Protein AF-A0A7J7IS62-F1 (afdb_monomer_lite)

Organism: Bugula neritina (NCBI:txid10212)

pLDDT: mean 84.0, std 18.8, range [27.47, 98.25]

InterPro domains:
  IPR001279 Metallo-beta-lactamase [PF12706] (3-73)
  IPR036866 Ribonuclease Z/Hydroxyacylglutathione hydrolase-like [G3DSA:3.60.15.10] (1-93)
  IPR036866 Ribonuclease Z/Hydroxyacylglutathione hydrolase-like [SSF56281] (7-78)

Foldseek 3Di:
DDDPVFFEAEDPWAAADPVLLVQLVPPDDHAEYEAEADLCPPVVPCRGTHDHLVSSVVSCVSNNYLAYDYDNDDPDCNYDDGDVVVVVSVVVRVVSNPDDD

Structure (mmCIF, N/CA/C/O backbone):
data_AF-A0A7J7IS62-F1
#
_entry.id   AF-A0A7J7IS62-F1
#
loop_
_atom_site.group_PDB
_atom_site.id
_atom_site.type_symbol
_atom_site.label_atom_id
_atom_site.label_alt_id
_atom_site.label_comp_id
_atom_site.label_asym_id
_atom_site.label_entity_id
_atom_site.label_seq_id
_atom_site.pdbx_PDB_ins_code
_atom_site.Cartn_x
_atom_site.Cartn_y
_atom_site.Cartn_z
_atom_site.occupancy
_atom_site.B_iso_or_equiv
_atom_site.auth_seq_id
_atom_site.auth_comp_id
_atom_site.auth_asym_id
_atom_site.auth_atom_id
_atom_site.pdbx_PDB_model_num
ATOM 1 N N . MET A 1 1 ? -4.021 -7.971 10.319 1.00 89.31 1 MET A N 1
ATOM 2 C CA . MET A 1 1 ? -3.944 -8.298 11.761 1.00 89.31 1 MET A CA 1
ATOM 3 C C . MET A 1 1 ? -4.940 -7.430 12.516 1.00 89.31 1 MET A C 1
ATOM 5 O O . MET A 1 1 ? -5.015 -6.242 12.226 1.00 89.31 1 MET A O 1
ATOM 9 N N . LYS A 1 2 ? -5.730 -7.995 13.434 1.00 92.06 2 LYS A N 1
ATOM 10 C CA . LYS A 1 2 ? -6.690 -7.230 14.245 1.00 92.06 2 LYS A CA 1
ATOM 11 C C . LYS A 1 2 ? -6.569 -7.603 15.717 1.00 92.06 2 LYS A C 1
ATOM 13 O O . LYS A 1 2 ? -6.434 -8.777 16.043 1.00 92.06 2 LYS A O 1
ATOM 18 N N . SER A 1 3 ? -6.640 -6.595 16.574 1.00 94.31 3 SER A N 1
ATOM 19 C CA . SER A 1 3 ? -6.895 -6.716 18.006 1.00 94.31 3 SER A CA 1
ATOM 20 C C . SER A 1 3 ? -8.267 -6.114 18.328 1.00 94.31 3 SER A C 1
ATOM 22 O O . SER A 1 3 ? -8.981 -5.661 17.434 1.00 94.31 3 SER A O 1
ATOM 24 N N . SER A 1 4 ? -8.639 -6.078 19.608 1.00 93.31 4 SER A N 1
ATOM 25 C CA . SER A 1 4 ? -9.875 -5.422 20.054 1.00 93.31 4 SER A CA 1
ATOM 26 C C . SER A 1 4 ? -9.878 -3.902 19.857 1.00 93.31 4 SER A C 1
ATOM 28 O O . SER A 1 4 ? -10.948 -3.302 19.874 1.00 93.31 4 SER A O 1
ATOM 30 N N . LYS A 1 5 ? -8.704 -3.274 19.692 1.00 94.12 5 LYS A N 1
ATOM 31 C CA . LYS A 1 5 ? -8.557 -1.811 19.600 1.00 94.12 5 LYS A CA 1
ATOM 32 C C . LYS A 1 5 ? -7.932 -1.322 18.300 1.00 94.12 5 LYS A C 1
ATOM 34 O O . LYS A 1 5 ? -8.113 -0.158 17.968 1.00 94.12 5 LYS A O 1
ATOM 39 N N . HIS A 1 6 ? -7.178 -2.174 17.604 1.00 95.69 6 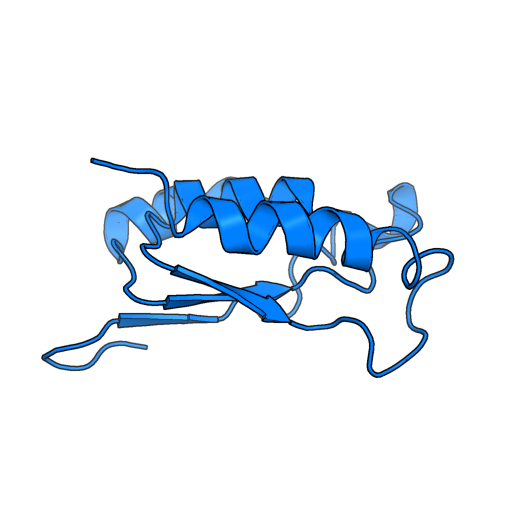HIS A N 1
ATOM 40 C CA . HIS A 1 6 ? -6.389 -1.764 16.447 1.00 95.69 6 HIS A CA 1
ATOM 41 C C . HIS A 1 6 ? -6.434 -2.782 15.316 1.00 95.69 6 HIS A C 1
ATOM 43 O O . HIS A 1 6 ? -6.519 -3.994 15.525 1.00 95.69 6 HIS A O 1
ATOM 49 N N . SER A 1 7 ? -6.301 -2.273 14.103 1.00 97.38 7 SER A N 1
ATOM 50 C CA . SER A 1 7 ? -6.323 -3.021 12.860 1.00 97.38 7 SER A CA 1
ATOM 51 C C . SER A 1 7 ? -5.177 -2.571 11.961 1.00 97.38 7 SER A C 1
ATOM 53 O O . SER A 1 7 ? -5.016 -1.391 11.661 1.00 97.38 7 SER A O 1
ATOM 55 N N . ILE A 1 8 ? -4.356 -3.533 11.548 1.00 97.25 8 ILE A N 1
ATOM 56 C CA . ILE A 1 8 ? -3.176 -3.288 10.721 1.00 97.25 8 ILE A CA 1
ATOM 57 C C . ILE A 1 8 ? -3.246 -4.170 9.485 1.00 97.25 8 ILE A C 1
ATOM 59 O O . ILE A 1 8 ? -3.537 -5.370 9.589 1.00 97.25 8 ILE A O 1
ATOM 63 N N . TRP A 1 9 ? -2.935 -3.596 8.331 1.00 98.06 9 TRP A N 1
ATOM 64 C CA . TRP A 1 9 ? -2.744 -4.336 7.092 1.00 98.06 9 TRP A CA 1
ATOM 65 C C . TRP A 1 9 ? -1.290 -4.248 6.622 1.00 98.06 9 TRP A C 1
ATOM 67 O O . TRP A 1 9 ? -0.612 -3.240 6.811 1.00 98.06 9 TRP A O 1
ATOM 77 N N . PHE A 1 10 ? -0.793 -5.338 6.049 1.00 97.62 10 PHE A N 1
ATOM 78 C CA . PHE A 1 10 ? 0.564 -5.445 5.527 1.00 97.62 10 PHE A CA 1
ATOM 79 C C . PHE A 1 10 ? 0.467 -6.012 4.117 1.00 97.62 10 PHE A C 1
ATOM 81 O O . PHE A 1 10 ? -0.095 -7.091 3.939 1.00 97.62 10 PHE A O 1
ATOM 88 N N . SER A 1 11 ? 0.987 -5.265 3.148 1.00 96.38 11 SER A N 1
ATOM 89 C CA . SER A 1 11 ? 0.938 -5.628 1.727 1.00 96.38 11 SER A CA 1
ATOM 90 C C . SER A 1 11 ? 1.745 -6.874 1.399 1.00 96.38 11 SER A C 1
ATOM 92 O O . SER A 1 11 ? 1.276 -7.721 0.644 1.00 96.38 11 SER A O 1
ATOM 94 N N . GLY A 1 12 ? 2.950 -6.977 1.966 1.00 95.38 12 GLY A N 1
ATOM 95 C CA . GLY A 1 12 ? 3.988 -7.809 1.369 1.00 95.38 12 GLY A CA 1
ATOM 96 C C . GLY A 1 12 ? 4.337 -7.318 -0.039 1.00 95.38 12 GLY A C 1
ATOM 97 O O . GLY A 1 12 ? 4.071 -6.167 -0.391 1.00 95.38 12 GLY A O 1
ATOM 98 N N . ASP A 1 13 ? 4.898 -8.211 -0.845 1.00 94.94 13 ASP A N 1
ATOM 99 C CA . ASP A 1 13 ? 5.145 -7.956 -2.262 1.00 94.94 13 ASP A CA 1
ATOM 100 C C . ASP A 1 13 ? 3.897 -8.350 -3.050 1.00 94.94 13 ASP A C 1
ATOM 102 O O . ASP A 1 13 ? 3.403 -9.475 -2.942 1.00 94.94 13 ASP A O 1
ATOM 106 N N . THR A 1 14 ? 3.357 -7.408 -3.814 1.00 96.31 14 TH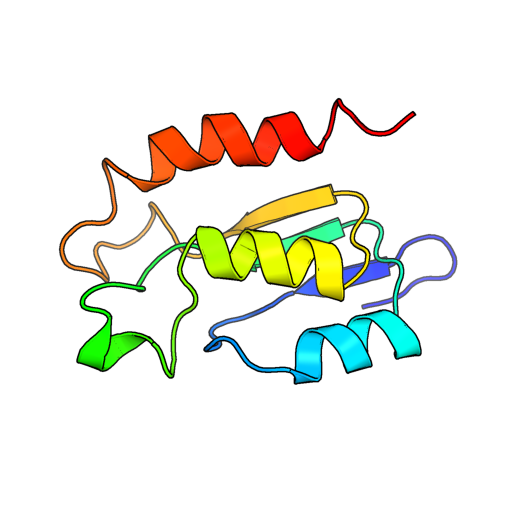R A N 1
ATOM 107 C CA . THR A 1 14 ? 2.150 -7.615 -4.613 1.00 96.31 14 THR A CA 1
ATOM 108 C C . THR A 1 14 ? 2.129 -6.675 -5.808 1.00 96.31 14 THR A C 1
ATOM 110 O O . THR A 1 14 ? 2.639 -5.558 -5.732 1.00 96.31 14 THR A O 1
ATOM 113 N N . GLY A 1 15 ? 1.486 -7.111 -6.894 1.00 96.12 15 GLY A N 1
ATOM 114 C CA . GLY A 1 15 ? 0.997 -6.230 -7.953 1.00 96.12 15 GLY A CA 1
ATOM 115 C C . GLY A 1 15 ? -0.358 -5.613 -7.594 1.00 96.12 15 GLY A C 1
ATOM 116 O O . GLY A 1 15 ? -1.035 -6.066 -6.661 1.00 96.12 15 GLY A O 1
ATOM 117 N N . PHE A 1 16 ? -0.762 -4.578 -8.331 1.00 96.88 16 PHE A N 1
ATOM 118 C CA . PHE A 1 16 ? -2.052 -3.922 -8.124 1.00 96.88 16 PHE A CA 1
ATOM 119 C C . PHE A 1 16 ? -3.207 -4.766 -8.693 1.00 96.88 16 PHE A C 1
ATOM 121 O O . PHE A 1 16 ? -3.106 -5.276 -9.808 1.00 96.88 16 PHE A O 1
ATOM 128 N N . CYS A 1 17 ? -4.312 -4.913 -7.954 1.00 95.81 17 CYS A N 1
ATOM 129 C CA . CYS A 1 17 ? -5.532 -5.571 -8.435 1.00 95.81 17 CYS A CA 1
ATOM 130 C C . CYS A 1 17 ? -6.771 -5.157 -7.620 1.00 95.81 17 CYS A C 1
ATOM 132 O O . CYS A 1 17 ? -6.664 -4.675 -6.497 1.00 95.81 17 CYS A O 1
ATOM 134 N N . GLU A 1 18 ? -7.968 -5.400 -8.157 1.00 94.25 18 GLU A N 1
ATOM 135 C CA . GLU A 1 18 ? -9.253 -4.957 -7.577 1.00 94.25 18 GLU A CA 1
ATOM 136 C C . GLU A 1 18 ? -9.579 -5.573 -6.201 1.00 94.25 18 GLU A C 1
ATOM 138 O O . GLU A 1 18 ? -10.477 -5.119 -5.488 1.00 94.25 18 GLU A O 1
ATOM 143 N N . VAL A 1 19 ? -8.837 -6.602 -5.774 1.00 97.50 19 VAL A N 1
ATOM 144 C CA . VAL A 1 19 ? -9.078 -7.274 -4.490 1.00 97.50 19 VAL A CA 1
ATOM 145 C C . VAL A 1 19 ? -8.897 -6.335 -3.296 1.00 97.50 19 VAL A C 1
ATOM 147 O O . VAL A 1 19 ? -9.505 -6.567 -2.250 1.00 97.50 19 VAL A O 1
ATOM 150 N N . PHE A 1 20 ? -8.092 -5.274 -3.423 1.00 98.19 20 PHE A N 1
ATOM 151 C CA . PHE A 1 20 ? -7.840 -4.342 -2.323 1.00 98.19 20 PHE A CA 1
ATOM 152 C C . PHE A 1 20 ? -9.108 -3.613 -1.885 1.00 98.19 20 PHE A C 1
ATOM 154 O O . PHE A 1 20 ? -9.320 -3.457 -0.681 1.00 98.19 20 PHE A O 1
ATOM 161 N N . GLU A 1 21 ? -10.001 -3.277 -2.817 1.00 97.94 21 GLU A N 1
ATOM 162 C CA . GLU A 1 21 ? -11.296 -2.683 -2.481 1.00 97.94 21 GLU A CA 1
ATOM 163 C C . GLU A 1 21 ? -12.157 -3.686 -1.709 1.00 97.94 21 GLU A C 1
ATOM 165 O O . GLU A 1 21 ? -12.706 -3.374 -0.652 1.00 97.94 21 GLU A O 1
ATOM 170 N N . THR A 1 22 ? -12.198 -4.940 -2.166 1.00 98.25 22 THR A N 1
ATOM 171 C CA . THR A 1 22 ? -12.932 -6.012 -1.476 1.00 98.25 22 THR A CA 1
ATOM 172 C C . THR A 1 22 ? -12.380 -6.254 -0.063 1.00 98.25 22 THR A C 1
ATOM 174 O O . THR A 1 22 ? -13.143 -6.436 0.891 1.00 98.25 22 THR A O 1
ATOM 177 N N . ILE A 1 23 ? -11.053 -6.224 0.110 1.00 98.06 23 ILE A N 1
ATOM 178 C CA . ILE A 1 23 ? -10.397 -6.325 1.422 1.00 98.06 23 ILE A CA 1
ATOM 179 C C . ILE A 1 23 ? -10.801 -5.143 2.301 1.00 98.06 23 ILE A C 1
ATOM 181 O O . ILE A 1 23 ? -11.164 -5.342 3.463 1.00 98.06 23 ILE A O 1
ATOM 185 N N . GLY A 1 24 ? -10.767 -3.927 1.761 1.00 97.69 24 GLY A N 1
ATOM 186 C CA . GLY A 1 24 ? -11.177 -2.727 2.471 1.00 97.69 24 GLY A CA 1
ATOM 187 C C . GLY A 1 24 ? -12.633 -2.776 2.896 1.00 97.69 24 GLY A C 1
ATOM 188 O O . GLY A 1 24 ? -12.922 -2.474 4.050 1.00 97.69 24 GLY A O 1
ATOM 189 N N . GLN A 1 25 ? -13.542 -3.225 2.029 1.00 97.56 25 GLN A N 1
ATOM 190 C CA . GLN A 1 25 ? -14.965 -3.403 2.328 1.00 97.56 25 GLN A CA 1
ATOM 191 C C . GLN A 1 25 ? -15.196 -4.429 3.447 1.00 97.56 25 GLN A C 1
ATOM 193 O O . GLN A 1 25 ? -15.936 -4.153 4.391 1.00 97.56 25 GLN A O 1
ATOM 198 N N . LYS A 1 26 ? -14.531 -5.590 3.374 1.00 97.00 26 LYS A N 1
ATOM 199 C CA . LYS A 1 26 ? -14.753 -6.712 4.298 1.00 97.00 26 LYS A CA 1
ATOM 200 C C . LYS A 1 26 ? -14.038 -6.561 5.640 1.00 97.00 26 LYS A C 1
ATOM 202 O O . LYS A 1 26 ? -14.550 -7.003 6.667 1.00 97.00 26 LYS A O 1
ATOM 207 N N . TYR A 1 27 ? -12.839 -5.986 5.635 1.00 96.69 27 TYR A N 1
ATOM 208 C CA . TYR A 1 27 ? -11.955 -5.969 6.799 1.00 96.69 27 TYR A CA 1
ATOM 209 C C . TYR A 1 27 ? -11.548 -4.565 7.247 1.00 96.69 27 TYR A C 1
ATOM 211 O O . TYR A 1 27 ? -11.136 -4.429 8.399 1.00 96.69 27 TYR A O 1
ATOM 219 N N . GLY A 1 28 ? -11.671 -3.544 6.401 1.00 94.94 28 GLY A N 1
ATOM 220 C CA . GLY A 1 28 ? -11.411 -2.154 6.775 1.00 94.94 28 GLY A CA 1
ATOM 221 C C . GLY A 1 28 ? -12.558 -1.505 7.576 1.00 94.94 28 GLY A C 1
ATOM 222 O O . GLY A 1 28 ? -13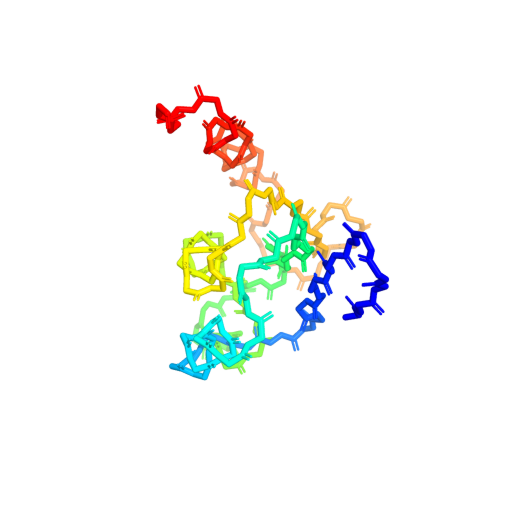.600 -2.134 7.783 1.00 94.94 28 GLY A O 1
ATOM 223 N N . PRO A 1 29 ? -12.395 -0.242 8.014 1.00 96.44 29 PRO A N 1
ATOM 224 C CA . PRO A 1 29 ? -11.188 0.576 7.854 1.00 96.44 29 PRO A CA 1
ATOM 225 C C . PRO A 1 29 ? -10.007 0.038 8.675 1.00 96.44 29 PRO A C 1
ATOM 227 O O . PRO A 1 29 ? -10.210 -0.612 9.702 1.00 96.44 29 PRO A O 1
ATOM 230 N N . PHE A 1 30 ? -8.785 0.287 8.200 1.00 97.25 30 PHE A N 1
ATOM 231 C CA . PHE A 1 30 ? -7.553 -0.065 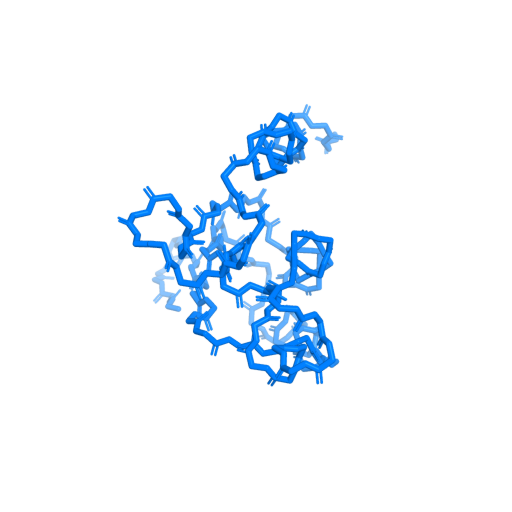8.916 1.00 97.25 30 PHE A CA 1
ATOM 232 C C . PHE A 1 30 ? -6.955 1.165 9.600 1.00 97.25 30 PHE A C 1
ATOM 234 O O . PHE A 1 30 ? -6.920 2.246 9.016 1.00 97.25 30 PHE A O 1
ATOM 241 N N . ASP A 1 31 ? -6.426 1.013 10.813 1.00 96.62 31 ASP A N 1
ATOM 242 C CA . ASP A 1 31 ? -5.749 2.111 11.515 1.00 96.62 31 ASP A CA 1
ATOM 243 C C . ASP A 1 31 ? -4.412 2.461 10.860 1.00 96.62 31 ASP A C 1
ATOM 245 O O . ASP A 1 31 ? -4.040 3.633 10.787 1.00 96.62 31 ASP A O 1
ATOM 249 N N . LEU A 1 32 ? -3.695 1.438 10.391 1.00 95.62 32 LEU A N 1
ATOM 250 C CA . LEU A 1 32 ? -2.397 1.567 9.743 1.00 95.62 32 LEU A CA 1
ATOM 251 C C . LEU A 1 32 ? -2.220 0.500 8.661 1.00 95.62 32 LEU A C 1
ATOM 253 O O . LEU A 1 32 ? -2.450 -0.685 8.905 1.00 95.62 32 LEU A O 1
ATOM 257 N N . SER A 1 33 ? -1.712 0.915 7.506 1.00 97.06 33 SER A N 1
ATOM 258 C CA . SER A 1 33 ? -1.307 0.007 6.432 1.00 97.06 33 SER A CA 1
ATOM 259 C C . SER A 1 33 ? 0.162 0.197 6.067 1.00 97.06 33 SER A C 1
ATOM 261 O O . SER A 1 33 ? 0.605 1.307 5.788 1.00 97.06 33 SER A O 1
ATOM 263 N N . ALA A 1 34 ? 0.930 -0.887 6.065 1.00 96.12 34 ALA A N 1
ATOM 264 C CA . ALA A 1 34 ? 2.299 -0.898 5.562 1.00 96.12 34 ALA A CA 1
ATOM 265 C C . ALA A 1 34 ? 2.288 -1.354 4.094 1.00 96.12 34 ALA A C 1
ATOM 267 O O . ALA A 1 34 ? 1.950 -2.506 3.794 1.00 96.12 34 ALA A O 1
ATOM 268 N N . ILE A 1 35 ? 2.600 -0.432 3.182 1.00 95.81 35 ILE A N 1
ATOM 269 C CA . ILE A 1 35 ? 2.400 -0.596 1.735 1.00 95.81 35 ILE A CA 1
ATOM 270 C C . ILE A 1 35 ? 3.753 -0.507 1.021 1.00 95.81 35 ILE A C 1
ATOM 272 O O . ILE A 1 35 ? 4.486 0.463 1.220 1.00 95.81 35 ILE A O 1
ATOM 276 N N . ALA A 1 36 ? 4.111 -1.530 0.243 1.00 93.06 36 ALA A N 1
ATOM 277 C CA . ALA A 1 36 ? 5.334 -1.535 -0.558 1.00 93.06 36 ALA A CA 1
ATOM 278 C C . ALA A 1 36 ? 5.336 -0.382 -1.577 1.00 93.06 36 ALA A C 1
ATOM 280 O O . ALA A 1 36 ? 4.305 -0.084 -2.170 1.00 93.06 36 ALA A O 1
ATOM 281 N N . ILE A 1 37 ? 6.480 0.286 -1.760 1.00 91.38 37 ILE A N 1
ATOM 282 C CA . ILE A 1 37 ? 6.640 1.387 -2.737 1.00 91.38 37 ILE A CA 1
ATOM 283 C C . ILE A 1 37 ? 7.962 1.319 -3.525 1.00 91.38 37 ILE A C 1
ATOM 285 O O . ILE A 1 37 ? 8.365 2.299 -4.153 1.00 91.38 37 ILE A O 1
ATOM 289 N N . GLY A 1 38 ? 8.662 0.185 -3.462 1.00 88.00 38 GLY A N 1
ATOM 290 C CA . GLY A 1 38 ? 9.926 -0.071 -4.159 1.00 88.00 38 GLY A CA 1
ATOM 291 C C . GLY A 1 38 ? 9.870 -1.338 -5.015 1.00 88.00 38 GLY A C 1
ATOM 292 O O . GLY A 1 38 ? 8.829 -1.986 -5.103 1.00 88.00 38 GLY A O 1
ATOM 293 N N . ALA A 1 39 ? 10.989 -1.671 -5.655 1.00 90.44 39 ALA A N 1
ATOM 294 C CA . ALA A 1 39 ? 11.145 -2.751 -6.637 1.00 90.44 39 ALA A CA 1
ATOM 295 C C . ALA A 1 39 ? 10.152 -2.701 -7.824 1.00 90.44 39 ALA A C 1
ATOM 297 O O . ALA A 1 39 ? 9.859 -3.713 -8.453 1.00 90.44 39 ALA A O 1
ATOM 298 N N . TYR A 1 40 ? 9.625 -1.524 -8.171 1.00 89.81 40 TYR A N 1
ATOM 299 C CA . TYR A 1 40 ? 8.530 -1.389 -9.136 1.00 89.81 40 TYR A CA 1
ATOM 300 C C . TYR A 1 40 ? 8.996 -1.169 -10.581 1.00 89.81 40 TYR A C 1
ATOM 302 O O . TYR A 1 40 ? 8.166 -1.208 -11.491 1.00 89.81 40 TYR A O 1
ATOM 310 N N . CYS A 1 41 ? 10.286 -0.932 -10.832 1.00 89.38 41 CYS A N 1
ATOM 311 C CA . CYS A 1 41 ? 10.812 -0.611 -12.165 1.00 89.38 41 CYS A CA 1
ATOM 312 C C . CYS A 1 41 ? 11.749 -1.693 -12.730 1.00 89.38 41 CYS A C 1
ATOM 314 O O . CYS A 1 41 ? 12.621 -2.170 -12.003 1.00 89.38 41 CYS A O 1
ATOM 316 N N . PRO A 1 42 ? 11.656 -2.011 -14.043 1.00 90.31 42 PRO A N 1
ATOM 317 C CA . PRO A 1 42 ? 10.761 -1.421 -15.052 1.00 90.31 42 PRO A CA 1
ATOM 318 C C . PRO A 1 42 ? 9.329 -2.001 -15.031 1.00 90.31 42 PRO A C 1
ATOM 320 O O . PRO A 1 42 ? 9.138 -3.199 -14.820 1.00 90.31 42 PRO A O 1
ATOM 323 N N . ARG A 1 43 ? 8.307 -1.170 -15.321 1.00 90.38 43 ARG A N 1
ATOM 324 C CA . ARG A 1 43 ? 6.881 -1.552 -15.168 1.00 90.38 43 ARG A CA 1
ATOM 325 C C . ARG A 1 43 ? 6.461 -2.771 -15.988 1.00 90.38 43 ARG A C 1
ATOM 327 O O . ARG A 1 43 ? 5.727 -3.601 -15.471 1.00 90.38 43 ARG A O 1
ATOM 334 N N . TYR A 1 44 ? 6.942 -2.920 -17.223 1.00 92.06 44 TYR A N 1
ATOM 335 C CA . TYR A 1 44 ? 6.555 -4.054 -18.078 1.00 92.06 44 TYR A CA 1
ATOM 336 C C . TYR A 1 44 ? 6.935 -5.421 -17.480 1.00 92.06 44 TYR A C 1
ATOM 338 O O . TYR A 1 44 ? 6.332 -6.430 -17.829 1.00 92.06 44 TYR A O 1
ATOM 346 N N . MET A 1 45 ? 7.939 -5.453 -16.598 1.00 92.56 45 MET A N 1
ATOM 347 C CA . MET A 1 45 ? 8.398 -6.662 -15.918 1.00 92.56 45 MET A CA 1
ATOM 348 C C . MET A 1 45 ? 7.804 -6.771 -14.510 1.00 92.56 45 MET A C 1
ATOM 350 O O . MET A 1 45 ? 7.394 -7.853 -14.095 1.00 92.56 45 MET A O 1
ATOM 354 N N . MET A 1 46 ? 7.744 -5.645 -13.795 1.00 93.38 46 MET A N 1
ATOM 355 C CA . MET A 1 46 ? 7.444 -5.626 -12.364 1.00 93.38 46 MET A CA 1
ATOM 356 C C . MET A 1 46 ? 5.969 -5.399 -12.028 1.00 93.38 46 MET A C 1
ATOM 358 O O . MET A 1 46 ? 5.567 -5.730 -10.923 1.00 93.38 46 MET A O 1
ATOM 362 N N . ALA A 1 47 ? 5.127 -4.886 -12.933 1.00 94.06 47 ALA A N 1
ATOM 363 C CA . ALA A 1 47 ? 3.759 -4.472 -12.580 1.00 94.06 47 ALA A CA 1
ATOM 364 C C . ALA A 1 47 ? 2.883 -5.584 -11.976 1.00 94.06 47 ALA A C 1
ATOM 366 O O . ALA A 1 47 ? 2.058 -5.317 -11.106 1.00 94.06 47 ALA A O 1
ATOM 367 N N . ASN A 1 48 ? 3.100 -6.837 -12.383 1.00 96.00 48 ASN A N 1
ATOM 368 C CA . ASN A 1 48 ? 2.346 -7.977 -11.855 1.00 96.00 48 ASN A CA 1
ATOM 369 C C . ASN A 1 48 ? 2.814 -8.428 -10.457 1.00 96.00 48 ASN A C 1
ATOM 371 O O . ASN A 1 48 ? 2.157 -9.265 -9.844 1.00 96.00 48 ASN A O 1
ATOM 375 N N . GLN A 1 49 ? 3.952 -7.924 -9.973 1.00 95.44 49 GLN A N 1
ATOM 376 C CA . GLN A 1 49 ? 4.637 -8.409 -8.767 1.00 95.44 49 GLN A CA 1
ATOM 377 C C . GLN A 1 49 ? 4.882 -7.298 -7.739 1.00 95.44 49 GLN A C 1
ATOM 379 O O . GLN A 1 49 ? 4.888 -7.571 -6.542 1.00 95.44 49 GLN A O 1
ATOM 384 N N . HIS A 1 50 ? 5.036 -6.056 -8.204 1.00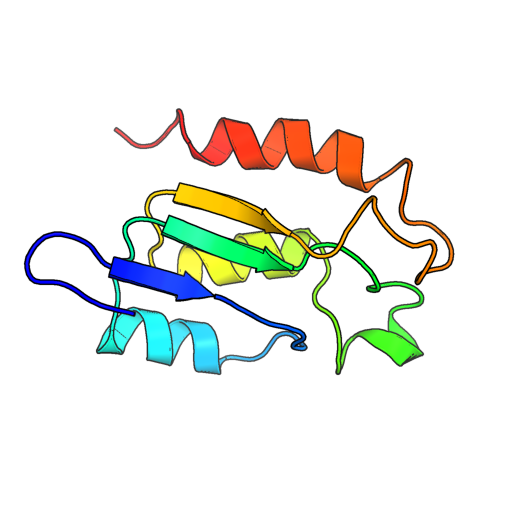 95.19 50 HIS A N 1
ATOM 385 C CA . HIS A 1 50 ? 5.358 -4.890 -7.393 1.00 95.19 50 HIS A CA 1
ATOM 386 C C . HIS A 1 50 ? 4.511 -3.692 -7.798 1.00 95.19 50 HIS A C 1
ATOM 388 O O . HIS A 1 50 ? 4.503 -3.250 -8.956 1.00 95.19 50 HIS A O 1
ATOM 394 N N . ILE A 1 51 ? 3.846 -3.127 -6.801 1.00 94.56 51 ILE A N 1
ATOM 395 C CA . ILE A 1 51 ? 3.130 -1.866 -6.915 1.00 94.56 51 ILE A CA 1
ATOM 396 C C . ILE A 1 51 ? 4.078 -0.671 -7.010 1.00 94.56 51 ILE A C 1
ATOM 398 O O . ILE A 1 51 ? 5.131 -0.642 -6.373 1.00 94.56 51 ILE A O 1
ATOM 402 N N . ASN A 1 52 ? 3.694 0.334 -7.794 1.00 91.38 52 ASN A N 1
ATOM 403 C CA . ASN A 1 52 ? 4.350 1.642 -7.788 1.00 91.38 52 ASN A CA 1
ATOM 404 C C . ASN A 1 52 ? 3.743 2.574 -6.707 1.00 91.38 52 ASN A C 1
ATOM 406 O O . ASN A 1 52 ? 2.727 2.239 -6.089 1.00 91.38 52 ASN A O 1
ATOM 410 N N . PRO A 1 53 ? 4.346 3.749 -6.441 1.00 90.06 53 PRO A N 1
ATOM 411 C CA . PRO A 1 53 ? 3.833 4.684 -5.438 1.00 90.06 53 PRO A CA 1
ATOM 412 C C . PRO A 1 53 ? 2.391 5.162 -5.687 1.00 90.06 53 PRO A C 1
ATOM 414 O O . PRO A 1 53 ? 1.646 5.390 -4.734 1.00 90.06 53 PRO A O 1
ATOM 417 N N . GLU A 1 54 ? 1.968 5.303 -6.942 1.00 90.88 54 GLU A N 1
ATOM 418 C CA . GLU A 1 54 ? 0.608 5.716 -7.301 1.00 90.88 54 GLU A CA 1
ATOM 419 C C . GLU A 1 54 ? -0.427 4.630 -6.981 1.00 90.88 54 GLU A C 1
ATOM 421 O O . GLU A 1 54 ? -1.467 4.911 -6.385 1.00 90.88 54 GLU A O 1
ATOM 426 N N . GLU A 1 55 ? -0.125 3.379 -7.320 1.00 95.00 55 GLU A N 1
ATOM 427 C CA . GLU A 1 55 ? -0.924 2.207 -6.963 1.00 95.00 55 GLU A CA 1
ATOM 428 C C . GLU A 1 55 ? -0.976 2.040 -5.438 1.00 95.00 55 GLU A C 1
ATOM 430 O O . GLU A 1 55 ? -2.036 1.749 -4.890 1.00 95.00 55 GLU A O 1
ATOM 435 N N . ALA A 1 56 ? 0.118 2.312 -4.718 1.00 94.38 56 ALA A N 1
ATOM 436 C CA . ALA A 1 56 ? 0.134 2.294 -3.255 1.00 94.38 56 ALA A CA 1
ATOM 437 C C . ALA A 1 56 ? -0.825 3.330 -2.631 1.00 94.38 56 ALA A C 1
ATOM 439 O O . ALA A 1 56 ? -1.501 3.030 -1.641 1.00 94.38 56 ALA A O 1
ATOM 440 N N . LEU A 1 57 ? -0.939 4.528 -3.220 1.00 93.19 57 LEU A N 1
ATOM 441 C CA . LEU A 1 57 ? -1.934 5.530 -2.813 1.00 93.19 57 LEU A CA 1
ATOM 442 C C . LEU A 1 57 ? -3.366 5.060 -3.088 1.00 93.19 57 LEU A C 1
ATOM 444 O O . LEU A 1 57 ? -4.265 5.338 -2.290 1.00 93.19 57 LEU A O 1
ATOM 448 N N . GLN A 1 58 ? -3.590 4.344 -4.190 1.00 96.00 58 GLN A N 1
ATOM 449 C CA . GLN A 1 58 ? -4.898 3.765 -4.477 1.00 96.00 58 GLN A CA 1
ATOM 450 C C . GLN A 1 58 ? -5.243 2.662 -3.469 1.00 96.00 58 GLN A C 1
ATOM 452 O O . GLN A 1 58 ? -6.309 2.711 -2.864 1.00 96.00 58 GLN A O 1
ATOM 457 N N . ILE A 1 59 ? -4.304 1.763 -3.163 1.00 97.00 59 ILE A N 1
ATOM 458 C CA . ILE A 1 59 ? -4.477 0.719 -2.142 1.00 97.00 59 ILE A CA 1
ATOM 459 C C . ILE A 1 59 ? -4.799 1.324 -0.773 1.00 97.00 59 ILE A C 1
ATOM 461 O O . ILE A 1 59 ? -5.677 0.824 -0.072 1.00 97.00 59 ILE A O 1
ATOM 465 N N . HIS A 1 60 ? -4.136 2.415 -0.378 1.00 95.81 60 HIS A N 1
ATOM 466 C CA . HIS A 1 60 ? -4.462 3.126 0.862 1.00 95.81 60 HIS A CA 1
ATOM 467 C C . HIS A 1 60 ? -5.955 3.499 0.936 1.00 95.81 60 HIS A C 1
ATOM 469 O O . HIS A 1 60 ? -6.599 3.252 1.965 1.00 95.81 60 HIS A O 1
ATOM 475 N N . ARG A 1 61 ? -6.504 4.044 -0.161 1.00 96.56 61 ARG A N 1
ATOM 476 C CA . ARG A 1 61 ? -7.919 4.433 -0.283 1.00 96.56 61 ARG A CA 1
ATOM 477 C C . ARG A 1 61 ? -8.838 3.219 -0.302 1.00 96.56 61 ARG A C 1
ATOM 479 O O . ARG A 1 61 ? -9.798 3.187 0.464 1.00 96.56 61 ARG A O 1
ATOM 486 N N . ASP A 1 62 ? -8.512 2.218 -1.111 1.00 97.88 62 ASP A N 1
ATOM 487 C CA . ASP A 1 62 ? -9.306 1.000 -1.283 1.00 97.88 62 ASP A CA 1
ATOM 488 C C . ASP A 1 62 ? -9.441 0.239 0.036 1.00 97.88 62 ASP A C 1
ATOM 490 O O . ASP A 1 62 ? -10.531 -0.184 0.413 1.00 97.88 62 ASP A O 1
ATOM 494 N N . LEU A 1 63 ? -8.352 0.161 0.807 1.00 97.44 63 LEU A N 1
ATOM 495 C CA . LEU A 1 63 ? -8.333 -0.424 2.147 1.00 97.44 63 LEU A CA 1
ATOM 496 C C . LEU A 1 63 ? -9.046 0.434 3.202 1.00 97.44 63 LEU A C 1
ATOM 498 O O . LEU A 1 63 ? -9.266 -0.039 4.321 1.00 97.44 63 LEU A O 1
ATOM 502 N N . ARG A 1 64 ? -9.403 1.682 2.875 1.00 97.00 64 ARG A N 1
ATOM 503 C CA . ARG A 1 64 ? -9.939 2.681 3.812 1.00 97.00 64 ARG A CA 1
ATOM 504 C C . ARG A 1 64 ? -9.003 2.855 5.010 1.00 97.00 64 ARG A C 1
ATOM 506 O O . ARG A 1 64 ? -9.421 2.797 6.166 1.00 97.00 64 ARG A O 1
ATOM 513 N N . SER A 1 65 ? -7.708 2.966 4.724 1.00 96.25 65 SER A N 1
ATOM 514 C CA . SER A 1 65 ? -6.675 3.075 5.752 1.00 96.25 65 SER A CA 1
ATOM 515 C C . SER A 1 65 ? -6.638 4.494 6.307 1.00 96.25 65 SER A C 1
ATOM 517 O O . SER A 1 65 ? -6.625 5.449 5.543 1.00 96.25 65 SER A O 1
ATOM 519 N N . ARG A 1 66 ? -6.566 4.653 7.629 1.00 94.81 66 ARG A N 1
ATOM 520 C CA . ARG A 1 66 ? -6.403 5.972 8.255 1.00 94.81 66 ARG A CA 1
ATOM 521 C C . ARG A 1 66 ? -4.993 6.515 8.051 1.00 94.81 66 ARG A C 1
ATOM 523 O O . ARG A 1 66 ? -4.817 7.692 7.769 1.00 94.81 66 ARG A O 1
ATOM 530 N N . LEU A 1 67 ? -3.992 5.652 8.211 1.00 93.31 67 LEU A N 1
ATOM 531 C CA . LEU A 1 67 ? -2.579 5.968 8.020 1.00 93.31 67 LEU A CA 1
ATOM 532 C C . LEU A 1 67 ? -1.919 4.916 7.138 1.00 93.31 67 LEU A C 1
ATOM 534 O O . LEU A 1 67 ? -2.325 3.748 7.117 1.00 93.31 67 LEU A O 1
ATOM 538 N N . SER A 1 68 ? -0.857 5.298 6.435 1.00 93.81 68 SER A N 1
ATOM 539 C CA . SER A 1 68 ? 0.001 4.332 5.756 1.00 93.81 68 SER A CA 1
ATOM 540 C C . SER A 1 68 ? 1.471 4.697 5.841 1.00 93.81 68 SER A C 1
ATOM 542 O O . SER A 1 68 ? 1.830 5.869 5.893 1.00 93.81 68 SER A O 1
ATOM 544 N N . VAL A 1 69 ? 2.311 3.667 5.873 1.00 90.88 69 VAL A N 1
ATOM 545 C CA . VAL A 1 69 ? 3.767 3.785 5.861 1.00 90.88 69 VAL A CA 1
ATOM 546 C C . VAL A 1 69 ? 4.317 3.047 4.646 1.00 90.88 69 VAL A C 1
ATOM 548 O O . VAL A 1 69 ? 3.974 1.887 4.407 1.00 90.88 69 VAL A O 1
ATOM 551 N N . GLY A 1 70 ? 5.152 3.738 3.871 1.00 88.88 70 GLY A N 1
ATOM 552 C CA . GLY A 1 70 ? 5.848 3.160 2.727 1.00 88.88 70 GLY A CA 1
ATOM 553 C C . GLY A 1 70 ? 6.960 2.216 3.179 1.00 88.88 70 GLY A C 1
ATOM 554 O O . GLY A 1 70 ? 7.849 2.631 3.923 1.00 88.88 70 GLY A O 1
ATOM 555 N N . ILE A 1 71 ? 6.922 0.968 2.716 1.00 91.00 71 ILE A N 1
ATOM 556 C CA . ILE A 1 71 ? 7.930 -0.069 2.991 1.00 91.00 71 ILE A CA 1
ATOM 557 C C . ILE A 1 71 ? 8.573 -0.564 1.685 1.00 91.00 71 ILE A C 1
ATOM 559 O O . ILE A 1 71 ? 8.224 -0.103 0.599 1.00 91.00 71 ILE A O 1
ATOM 563 N N . HIS A 1 72 ? 9.504 -1.517 1.781 1.00 90.31 72 HIS A N 1
ATOM 564 C CA . HIS A 1 72 ? 10.119 -2.195 0.627 1.00 90.31 72 HIS A CA 1
ATOM 565 C C . HIS A 1 72 ? 10.969 -1.311 -0.301 1.00 90.31 72 HIS A C 1
ATOM 567 O O . HIS A 1 72 ? 11.201 -1.644 -1.457 1.00 90.31 72 HIS A O 1
ATOM 573 N N . TRP A 1 73 ? 11.457 -0.175 0.199 1.00 88.31 73 TRP A N 1
ATOM 574 C CA . TRP A 1 73 ? 12.296 0.761 -0.553 1.00 88.31 73 TRP A CA 1
ATOM 575 C C . TRP A 1 73 ? 13.513 1.193 0.281 1.00 88.31 73 TRP A C 1
ATOM 577 O O . TRP A 1 73 ? 13.545 1.017 1.501 1.00 88.31 73 TRP A O 1
ATOM 587 N N . GLY A 1 74 ? 14.542 1.737 -0.374 1.00 80.75 74 GLY A N 1
ATOM 588 C CA . GLY A 1 74 ? 15.657 2.428 0.294 1.00 80.75 74 GLY A CA 1
ATOM 589 C C . GLY A 1 74 ? 16.619 1.554 1.114 1.00 80.75 74 GLY A C 1
ATOM 590 O O . GLY A 1 74 ? 17.531 2.097 1.727 1.00 80.75 74 GLY A O 1
ATOM 591 N N . THR A 1 75 ? 16.445 0.226 1.119 1.00 83.38 75 THR A N 1
ATOM 592 C CA . THR A 1 75 ? 17.327 -0.716 1.842 1.00 83.38 75 THR A CA 1
ATOM 593 C C . THR A 1 75 ? 18.245 -1.491 0.894 1.00 83.38 75 THR A C 1
ATOM 595 O O . THR A 1 75 ? 19.452 -1.537 1.108 1.00 83.38 75 THR A O 1
ATOM 598 N N . PHE A 1 76 ? 17.692 -2.063 -0.181 1.00 83.38 76 PHE A N 1
ATOM 599 C CA . PHE A 1 76 ? 18.442 -2.795 -1.205 1.00 83.38 76 PHE A CA 1
ATOM 600 C C . PHE A 1 76 ? 18.167 -2.205 -2.596 1.00 83.38 76 PHE A C 1
ATOM 602 O O . PHE A 1 76 ? 17.031 -1.804 -2.862 1.00 83.38 76 PHE A O 1
ATOM 609 N N . PRO A 1 77 ? 19.165 -2.163 -3.501 1.00 80.19 77 PRO A N 1
ATOM 610 C CA . PRO A 1 77 ? 18.981 -1.675 -4.865 1.00 80.19 77 PRO A CA 1
ATOM 611 C C . PRO A 1 77 ? 18.320 -2.757 -5.733 1.00 80.19 77 PRO A C 1
ATOM 613 O O . PRO A 1 77 ? 18.986 -3.436 -6.509 1.00 80.19 77 PRO A O 1
ATOM 616 N N . MET A 1 78 ? 17.010 -2.950 -5.564 1.00 79.38 78 MET A N 1
ATOM 617 C CA . MET A 1 78 ? 16.252 -4.007 -6.256 1.00 79.38 78 MET A CA 1
ATOM 618 C C . MET A 1 78 ? 15.543 -3.536 -7.532 1.00 79.38 78 MET A C 1
ATOM 620 O O . MET A 1 78 ? 15.047 -4.369 -8.285 1.00 79.38 78 MET A O 1
ATOM 624 N N . GLY A 1 79 ? 15.538 -2.233 -7.818 1.00 70.44 79 GLY A N 1
ATOM 625 C CA . GLY A 1 79 ? 14.993 -1.684 -9.057 1.00 70.44 79 GLY A CA 1
ATOM 626 C C . GLY A 1 79 ? 15.874 -0.604 -9.672 1.00 70.44 79 GLY A C 1
ATOM 627 O O . GLY A 1 79 ? 16.749 -0.019 -9.032 1.00 70.44 79 GLY A O 1
ATOM 628 N N . SER A 1 80 ? 15.639 -0.344 -10.956 1.00 61.56 80 SER A N 1
ATOM 629 C CA . SER A 1 80 ? 16.554 0.418 -11.812 1.00 61.56 80 SER A CA 1
ATOM 630 C C . SER A 1 80 ? 16.594 1.935 -11.559 1.00 61.56 80 SER A C 1
ATOM 632 O O . SER A 1 80 ? 17.508 2.594 -12.047 1.00 61.56 80 SER A O 1
ATOM 634 N N . THR A 1 81 ? 15.617 2.515 -10.847 1.00 61.06 81 THR A N 1
ATOM 635 C CA . THR A 1 81 ? 15.377 3.980 -10.867 1.00 61.06 81 THR A CA 1
ATOM 636 C C . THR A 1 81 ? 14.836 4.578 -9.553 1.00 61.06 81 THR A C 1
ATOM 638 O O . THR A 1 81 ? 14.288 5.677 -9.533 1.00 61.06 81 THR A O 1
ATOM 641 N N . GLU A 1 82 ? 14.981 3.877 -8.430 1.00 62.62 82 GLU A N 1
ATOM 642 C CA . GLU A 1 82 ? 14.049 4.022 -7.295 1.00 62.62 82 GLU A CA 1
ATOM 643 C C . GLU A 1 82 ? 14.393 5.105 -6.266 1.00 62.62 82 GLU A C 1
ATOM 645 O O . GLU A 1 82 ? 13.500 5.636 -5.610 1.00 62.62 82 GLU A O 1
ATOM 650 N N . ILE A 1 83 ? 15.667 5.475 -6.123 1.00 57.12 83 ILE A N 1
ATOM 651 C CA . ILE A 1 83 ? 16.113 6.268 -4.963 1.00 57.12 83 ILE A CA 1
ATOM 652 C C . ILE A 1 83 ? 15.623 7.726 -5.021 1.00 57.12 83 ILE A C 1
ATOM 654 O O . ILE A 1 83 ? 15.225 8.279 -3.999 1.00 57.12 83 ILE A O 1
ATOM 658 N N . ASN A 1 84 ? 15.595 8.351 -6.202 1.00 56.00 84 ASN A N 1
ATOM 659 C CA . ASN A 1 84 ? 15.262 9.778 -6.315 1.00 56.00 84 ASN A CA 1
ATOM 660 C C . ASN A 1 84 ? 13.752 10.058 -6.398 1.00 56.00 84 ASN A C 1
ATOM 662 O O . ASN A 1 84 ? 13.297 11.094 -5.922 1.00 56.00 84 ASN A O 1
ATOM 666 N N . PHE A 1 85 ? 12.961 9.142 -6.967 1.00 59.94 85 PHE A N 1
ATOM 667 C CA . PHE A 1 85 ? 11.514 9.339 -7.125 1.00 59.94 85 PHE A CA 1
ATOM 668 C C . PHE A 1 85 ? 10.741 9.080 -5.830 1.00 59.94 85 PHE A C 1
ATOM 670 O O . PHE A 1 85 ? 9.801 9.809 -5.519 1.00 59.94 85 PHE A O 1
ATOM 677 N N . VAL A 1 86 ? 11.154 8.091 -5.031 1.00 58.91 86 VAL A N 1
ATOM 678 C CA . VAL A 1 86 ? 10.447 7.747 -3.789 1.00 58.91 86 VAL A CA 1
ATOM 679 C C . VAL A 1 86 ? 10.505 8.888 -2.768 1.00 58.91 86 VAL A C 1
ATOM 681 O O . VAL A 1 86 ? 9.501 9.169 -2.121 1.00 58.91 86 VAL A O 1
ATOM 684 N N . LEU A 1 87 ? 11.619 9.625 -2.679 1.00 57.69 87 LEU A N 1
ATOM 685 C CA . LEU A 1 87 ? 11.734 10.776 -1.773 1.00 57.69 87 LEU A CA 1
ATOM 686 C C . LEU A 1 87 ? 10.740 11.902 -2.105 1.00 57.69 87 LEU A C 1
ATOM 688 O O . LEU A 1 87 ? 10.208 12.531 -1.190 1.00 57.69 87 LEU A O 1
ATOM 692 N N . PHE A 1 88 ? 10.428 12.119 -3.387 1.00 56.78 88 PHE A N 1
ATOM 693 C CA . PHE A 1 88 ? 9.377 13.058 -3.784 1.00 56.78 88 PHE A CA 1
ATOM 694 C C . PHE A 1 88 ? 7.999 12.566 -3.324 1.00 56.78 88 PHE A C 1
ATOM 696 O O . PHE A 1 88 ? 7.245 13.323 -2.714 1.00 56.78 88 PHE A O 1
ATOM 703 N N . TYR A 1 89 ? 7.693 11.280 -3.509 1.00 53.47 89 TYR A N 1
ATOM 704 C CA . TYR A 1 89 ? 6.419 10.706 -3.068 1.00 53.47 89 TYR A CA 1
ATOM 705 C C . TYR A 1 89 ? 6.270 10.649 -1.550 1.00 53.47 89 TYR A C 1
ATOM 707 O O . TYR A 1 89 ? 5.162 10.830 -1.061 1.00 53.47 89 TYR A O 1
ATOM 715 N N . LEU A 1 90 ? 7.344 10.492 -0.774 1.00 53.44 90 LEU A N 1
ATOM 716 C CA . LEU A 1 90 ? 7.266 10.569 0.691 1.00 53.44 90 LEU A CA 1
ATOM 717 C C . LEU A 1 90 ? 6.808 11.945 1.181 1.00 53.44 90 LEU A C 1
ATOM 719 O O . LEU A 1 90 ? 6.112 12.015 2.194 1.00 53.44 90 LEU A O 1
ATOM 723 N N . SER A 1 91 ? 7.113 13.019 0.441 1.00 47.12 91 SER A N 1
ATOM 724 C CA . SER A 1 91 ? 6.563 14.348 0.740 1.00 47.12 91 SER A CA 1
ATOM 725 C C . SER A 1 91 ? 5.045 14.431 0.507 1.00 47.12 91 SER A C 1
ATOM 727 O O . SER A 1 91 ? 4.371 15.221 1.157 1.00 47.12 91 SER A O 1
ATOM 729 N N . VAL A 1 92 ? 4.487 13.561 -0.346 1.00 46.72 92 VAL A N 1
ATOM 730 C CA . VAL A 1 92 ? 3.050 13.475 -0.667 1.00 46.72 92 VAL A CA 1
ATOM 731 C C . VAL A 1 92 ? 2.322 12.457 0.229 1.00 46.72 92 VAL A C 1
ATOM 733 O O . VAL A 1 92 ? 1.210 12.714 0.690 1.00 46.72 92 VAL A O 1
ATOM 736 N N . VAL A 1 93 ? 2.957 11.324 0.547 1.00 49.00 93 VAL A N 1
ATOM 737 C CA . VAL A 1 93 ? 2.393 10.218 1.346 1.00 49.00 93 VAL A CA 1
ATOM 738 C C . VAL A 1 93 ? 2.259 10.594 2.827 1.00 49.00 93 VAL A C 1
AT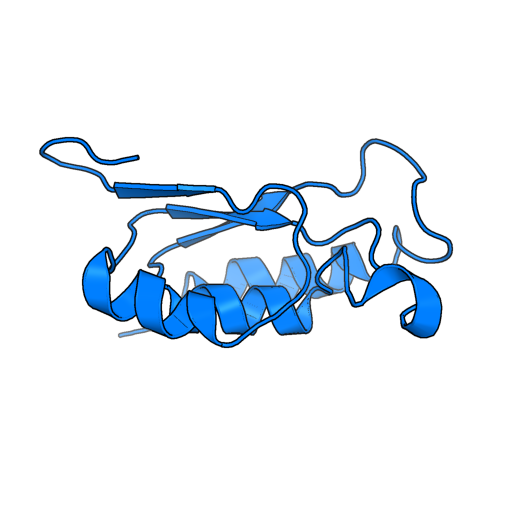OM 740 O O . VAL A 1 93 ? 1.296 10.180 3.467 1.00 49.00 93 VAL A O 1
ATOM 743 N N . PHE A 1 94 ? 3.135 11.450 3.369 1.00 48.59 94 PHE A N 1
ATOM 744 C CA . PHE A 1 94 ? 2.935 12.007 4.715 1.00 48.59 94 PHE A CA 1
ATOM 745 C C . PHE A 1 94 ? 1.866 13.111 4.771 1.00 48.59 94 PHE A C 1
ATOM 747 O O . PHE A 1 94 ? 1.342 13.380 5.847 1.00 48.59 94 PHE A O 1
ATOM 754 N N . VAL A 1 95 ? 1.486 13.732 3.648 1.00 41.47 95 VAL A N 1
ATOM 755 C CA . VAL A 1 95 ? 0.461 14.799 3.629 1.00 41.47 95 VAL A CA 1
ATOM 756 C C . VAL A 1 95 ? -0.959 14.241 3.496 1.00 41.47 95 VAL A C 1
ATOM 758 O O . VAL A 1 95 ? -1.898 14.859 3.996 1.00 41.47 95 VAL A O 1
ATOM 761 N N . ALA A 1 96 ? -1.131 13.015 2.985 1.00 41.88 96 ALA A N 1
ATOM 762 C CA . ALA A 1 96 ? -2.404 12.289 3.093 1.00 41.88 96 ALA A CA 1
ATOM 763 C C . ALA A 1 96 ? -2.852 12.066 4.561 1.00 41.88 96 ALA A C 1
ATOM 765 O O . ALA A 1 96 ? -4.015 11.769 4.813 1.00 41.88 96 ALA A O 1
ATOM 766 N N . VAL A 1 97 ? -1.947 12.269 5.529 1.00 46.38 97 VAL A N 1
ATOM 767 C CA . VAL A 1 97 ? -2.178 12.151 6.978 1.00 46.38 97 VAL A CA 1
ATOM 768 C C . VAL A 1 97 ? -2.693 13.450 7.636 1.00 46.38 97 VAL A C 1
ATOM 770 O O . VAL A 1 97 ? -3.169 13.395 8.766 1.00 46.38 97 VAL A O 1
ATOM 773 N N . PHE A 1 98 ? -2.675 14.610 6.963 1.00 42.97 98 PHE A N 1
ATOM 774 C CA . PHE A 1 98 ? -3.039 15.900 7.589 1.00 42.97 98 PHE A CA 1
ATOM 775 C C . PHE A 1 98 ? -4.277 16.603 7.003 1.00 42.97 98 PHE A C 1
ATOM 777 O O . PHE A 1 98 ? -4.559 17.736 7.385 1.00 42.97 98 PHE A O 1
ATOM 784 N N . GLY A 1 99 ? -5.021 15.968 6.089 1.00 36.84 99 GLY A N 1
ATOM 785 C CA . GLY A 1 99 ? -5.993 16.679 5.243 1.00 36.84 99 GLY A CA 1
ATOM 786 C C . GLY A 1 99 ? -7.380 16.062 5.055 1.00 36.84 99 GLY A C 1
ATOM 787 O O . GLY A 1 99 ? -8.022 16.397 4.064 1.00 36.84 99 GLY A O 1
ATOM 788 N N . ALA A 1 100 ? -7.863 15.192 5.943 1.00 27.47 100 ALA A N 1
ATOM 789 C CA . ALA A 1 100 ? -9.294 14.871 5.992 1.00 27.47 100 ALA A CA 1
ATOM 790 C C . ALA A 1 100 ? -9.922 15.558 7.225 1.00 27.47 100 ALA A C 1
ATOM 792 O O . ALA A 1 100 ? -9.335 15.435 8.303 1.00 27.47 100 ALA A O 1
ATOM 793 N N . PRO A 1 101 ? -11.033 16.310 7.076 1.00 39.47 101 PRO A N 1
ATOM 794 C CA . PRO A 1 101 ? -11.770 16.888 8.204 1.00 39.47 101 PRO A CA 1
ATOM 795 C C . PRO A 1 101 ? -12.341 15.824 9.150 1.00 39.47 101 PRO A C 1
ATOM 797 O O . PRO A 1 101 ? -12.569 14.677 8.698 1.00 39.47 101 PRO A O 1
#

Secondary structure (DSSP, 8-state):
-B-SS-BEEE--S----THHHHHHHHH--EEEEEEE-SS--SHHHHTTT---HHHHHHHHHHTTEEEEEEES-SSS--SSSHHHHHHHHHHHHTGGGS---

Sequence (101 aa):
MKSSKHSIWFSGDTGFCEVFETIGQKYGPFDLSAIAIGAYCPRYMMANQHINPEEALQIHRDLRSRLSVGIHWGTFPMGSTEINFVLFYLSVVFVAVFGAP

Radius of gyration: 13.5 Å; chains: 1; bounding box: 34×25×38 Å